Protein AF-A0A6B3HW31-F1 (afdb_monomer_lite)

Structure (mmCIF, N/CA/C/O backbone):
data_AF-A0A6B3HW31-F1
#
_entry.id   AF-A0A6B3HW31-F1
#
loop_
_atom_site.group_PDB
_atom_site.id
_atom_site.type_symbol
_atom_site.label_atom_id
_atom_site.label_alt_id
_atom_site.label_comp_id
_atom_site.label_asym_id
_atom_site.label_entity_id
_atom_site.label_seq_id
_atom_site.pdbx_PDB_ins_code
_atom_site.Cartn_x
_atom_site.Cartn_y
_atom_site.Cartn_z
_atom_site.occupancy
_atom_site.B_iso_or_equiv
_atom_site.auth_seq_id
_atom_site.auth_comp_id
_atom_site.auth_asym_id
_atom_site.auth_atom_id
_atom_site.pdbx_PDB_model_num
ATOM 1 N N . MET A 1 1 ? 25.091 -3.752 -35.569 1.00 56.81 1 MET A N 1
ATOM 2 C CA . MET A 1 1 ? 24.760 -4.113 -34.171 1.00 56.81 1 MET A CA 1
ATOM 3 C C . MET A 1 1 ? 23.468 -3.407 -33.790 1.00 56.81 1 MET A C 1
ATOM 5 O O . MET A 1 1 ? 23.330 -2.248 -34.154 1.00 56.81 1 MET A O 1
ATOM 9 N N . ALA A 1 2 ? 22.512 -4.098 -33.162 1.00 79.19 2 ALA A N 1
ATOM 10 C CA . ALA A 1 2 ? 21.206 -3.538 -32.795 1.00 79.19 2 ALA A CA 1
ATOM 11 C C . ALA A 1 2 ? 20.860 -3.908 -31.345 1.00 79.19 2 ALA A C 1
ATOM 13 O O . ALA A 1 2 ? 21.124 -5.033 -30.925 1.00 79.19 2 ALA A O 1
ATOM 14 N N . GLN A 1 3 ? 20.280 -2.967 -30.596 1.00 84.62 3 GLN A N 1
ATOM 15 C CA . GLN A 1 3 ? 19.910 -3.125 -29.188 1.00 84.62 3 GLN A CA 1
ATOM 16 C C . GLN A 1 3 ? 18.391 -2.992 -29.032 1.00 84.62 3 GLN A C 1
ATOM 18 O O . GLN A 1 3 ? 17.779 -2.112 -29.634 1.00 84.62 3 GLN A O 1
ATOM 23 N N . ARG A 1 4 ? 17.784 -3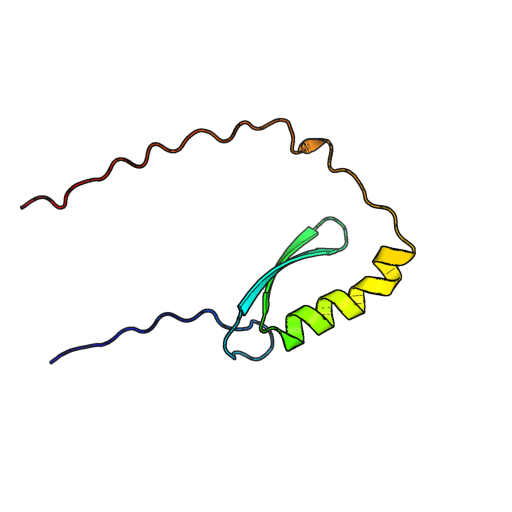.858 -28.211 1.00 85.25 4 ARG A N 1
ATOM 24 C CA . ARG A 1 4 ? 16.372 -3.775 -27.813 1.00 85.25 4 ARG A CA 1
ATOM 25 C C . ARG A 1 4 ? 16.293 -3.450 -26.325 1.00 85.25 4 ARG A C 1
ATOM 27 O O . ARG A 1 4 ? 16.860 -4.176 -25.516 1.00 85.25 4 ARG A O 1
ATOM 34 N N . VAL A 1 5 ? 15.556 -2.397 -25.982 1.00 89.56 5 VAL A N 1
ATOM 35 C CA . VAL A 1 5 ? 15.212 -2.037 -24.598 1.00 89.56 5 VAL A CA 1
ATOM 36 C C . VAL A 1 5 ? 13.760 -2.439 -24.349 1.00 89.56 5 VAL A C 1
ATOM 38 O O . VAL A 1 5 ? 12.897 -2.179 -25.186 1.00 89.56 5 VAL A O 1
ATOM 41 N N . VAL A 1 6 ? 13.490 -3.105 -23.225 1.00 86.69 6 VAL A N 1
ATOM 42 C CA . VAL A 1 6 ? 12.134 -3.467 -22.790 1.00 86.69 6 VAL A CA 1
ATOM 43 C C . VAL A 1 6 ? 11.892 -2.813 -21.438 1.00 86.69 6 VAL A C 1
ATOM 45 O O . VAL A 1 6 ? 12.686 -2.997 -20.521 1.00 86.69 6 VAL A O 1
ATOM 48 N N . VAL A 1 7 ? 10.813 -2.041 -21.337 1.00 88.25 7 VAL A N 1
ATOM 49 C CA . VAL A 1 7 ? 10.380 -1.391 -20.096 1.00 88.25 7 VAL A CA 1
ATOM 50 C C . VAL A 1 7 ? 9.179 -2.162 -19.560 1.00 88.25 7 VAL A C 1
ATOM 52 O O . VAL A 1 7 ? 8.215 -2.384 -20.292 1.00 88.25 7 VAL A O 1
ATOM 55 N N . THR A 1 8 ? 9.248 -2.582 -18.300 1.00 89.56 8 THR A N 1
ATOM 56 C CA . THR A 1 8 ? 8.183 -3.326 -17.616 1.00 89.56 8 THR A CA 1
ATOM 57 C C . THR A 1 8 ? 7.908 -2.717 -16.253 1.00 89.56 8 THR A C 1
ATOM 59 O O . THR A 1 8 ? 8.841 -2.308 -15.567 1.00 89.56 8 THR A O 1
ATOM 62 N N . LEU A 1 9 ? 6.638 -2.713 -15.849 1.00 92.06 9 LEU A N 1
ATOM 63 C CA . LEU A 1 9 ? 6.253 -2.425 -14.472 1.00 92.06 9 LEU A CA 1
ATOM 64 C C . LEU A 1 9 ? 6.552 -3.659 -13.610 1.00 92.06 9 LEU A C 1
ATOM 66 O O . LEU A 1 9 ? 6.122 -4.766 -13.951 1.00 92.06 9 LEU A O 1
ATOM 70 N N . SER A 1 10 ? 7.308 -3.472 -12.531 1.00 96.88 10 SER A N 1
ATOM 71 C CA . SER A 1 10 ? 7.704 -4.544 -11.614 1.00 96.88 10 SER A CA 1
ATOM 72 C C . SER A 1 10 ? 6.832 -4.523 -10.365 1.00 96.88 10 SER A C 1
ATOM 74 O O . SER A 1 10 ? 6.483 -3.454 -9.888 1.00 96.88 10 SER A O 1
ATOM 76 N N . ASP A 1 11 ? 6.495 -5.692 -9.833 1.00 98.00 11 ASP A N 1
ATOM 77 C CA . ASP A 1 11 ? 5.887 -5.832 -8.512 1.00 98.00 11 ASP A CA 1
ATOM 78 C C . ASP A 1 11 ? 6.950 -5.559 -7.438 1.00 98.00 11 ASP A C 1
ATOM 80 O O . ASP A 1 11 ? 8.027 -6.159 -7.462 1.00 98.00 11 ASP A O 1
ATOM 84 N N . ASP A 1 12 ? 6.658 -4.652 -6.510 1.00 98.31 12 ASP A N 1
ATOM 85 C CA . ASP A 1 12 ? 7.597 -4.203 -5.472 1.00 98.31 12 ASP A CA 1
ATOM 86 C C . ASP A 1 12 ? 7.832 -5.237 -4.354 1.00 98.31 12 ASP A C 1
ATOM 88 O O . ASP A 1 12 ? 8.735 -5.075 -3.531 1.00 98.31 12 ASP A O 1
ATOM 92 N N . ILE A 1 13 ? 7.019 -6.296 -4.281 1.00 97.38 13 ILE A N 1
ATOM 93 C CA . ILE A 1 13 ? 7.121 -7.347 -3.260 1.00 97.38 13 ILE A CA 1
ATOM 94 C C . ILE A 1 13 ? 7.921 -8.541 -3.773 1.00 97.38 13 ILE A C 1
ATOM 96 O O . ILE A 1 13 ? 8.760 -9.068 -3.041 1.00 97.38 13 ILE A O 1
ATOM 100 N N . ASP A 1 14 ? 7.644 -8.999 -4.994 1.00 95.44 14 ASP A N 1
ATOM 101 C CA . ASP A 1 14 ? 8.247 -10.220 -5.544 1.00 95.44 14 ASP A CA 1
ATOM 102 C C . ASP A 1 14 ? 9.118 -10.008 -6.793 1.00 95.44 14 ASP A C 1
ATOM 104 O O . ASP A 1 14 ? 9.770 -10.952 -7.243 1.00 95.44 14 ASP A O 1
ATOM 108 N N . GLY A 1 15 ? 9.188 -8.785 -7.328 1.00 93.69 15 GLY A N 1
ATOM 109 C CA . GLY A 1 15 ? 9.978 -8.458 -8.520 1.00 93.69 15 GLY A CA 1
ATOM 110 C C . GLY A 1 15 ? 9.390 -8.996 -9.830 1.00 93.69 15 GLY A C 1
ATOM 111 O O . GLY A 1 15 ? 10.045 -8.921 -10.871 1.00 93.69 15 GLY A O 1
ATOM 112 N N . GLY A 1 16 ? 8.187 -9.584 -9.796 1.00 94.31 16 GLY A N 1
ATOM 113 C CA . GLY A 1 16 ? 7.464 -10.059 -10.973 1.00 94.31 16 GLY A CA 1
ATOM 114 C C . GLY A 1 16 ? 6.837 -8.921 -11.782 1.00 94.31 16 GLY A C 1
ATOM 115 O O . GLY A 1 16 ? 7.110 -7.750 -11.563 1.00 94.31 16 GLY A O 1
ATOM 116 N N . THR A 1 17 ? 5.963 -9.239 -12.739 1.00 96.00 17 THR A N 1
ATOM 117 C CA . THR A 1 17 ? 5.224 -8.204 -13.484 1.00 96.00 17 THR A CA 1
ATOM 118 C C . THR A 1 17 ? 4.089 -7.633 -12.637 1.00 96.00 17 THR A C 1
ATOM 120 O O . THR A 1 17 ? 3.191 -8.372 -12.225 1.00 96.00 17 THR A O 1
ATOM 123 N N . ALA A 1 18 ? 4.088 -6.319 -12.433 1.00 96.88 18 ALA A N 1
ATOM 124 C CA . ALA A 1 18 ? 2.977 -5.614 -11.804 1.00 96.88 18 ALA A CA 1
ATOM 125 C C . ALA A 1 18 ? 1.856 -5.308 -12.804 1.00 96.88 18 ALA A C 1
ATOM 127 O O . ALA A 1 18 ? 2.072 -5.182 -14.011 1.00 96.88 18 ALA A O 1
ATOM 128 N N . ALA A 1 19 ? 0.639 -5.185 -12.277 1.00 96.38 19 ALA A N 1
ATOM 129 C CA . ALA A 1 19 ? -0.561 -4.864 -13.044 1.00 96.38 19 ALA A CA 1
ATOM 130 C C . ALA A 1 19 ? -1.146 -3.493 -12.682 1.00 96.38 19 ALA A C 1
ATOM 132 O O . ALA A 1 19 ? -1.792 -2.872 -13.523 1.00 96.38 19 ALA A O 1
ATOM 133 N N . GLU A 1 20 ? -0.956 -3.033 -11.444 1.00 96.06 20 GLU A N 1
ATOM 134 C CA . GLU A 1 20 ? -1.509 -1.769 -10.961 1.00 96.06 20 GLU A CA 1
ATOM 135 C C . GLU A 1 20 ? -0.655 -1.153 -9.849 1.00 96.06 20 GLU A C 1
ATOM 137 O O . GLU A 1 20 ? -0.075 -1.868 -9.033 1.00 96.06 20 GLU A O 1
ATOM 142 N N . THR A 1 21 ? -0.656 0.178 -9.779 1.00 98.25 21 THR A N 1
ATOM 143 C CA . THR A 1 21 ? -0.150 0.942 -8.634 1.00 98.25 21 THR A CA 1
ATOM 144 C C . THR A 1 21 ? -1.284 1.150 -7.632 1.00 98.25 21 THR A C 1
ATOM 146 O O . THR A 1 21 ? -2.353 1.658 -7.984 1.00 98.25 21 THR A O 1
ATOM 149 N N . VAL A 1 22 ? -1.074 0.785 -6.368 1.00 97.81 22 VAL A N 1
ATOM 150 C CA . VAL A 1 22 ? -2.064 0.945 -5.296 1.00 97.81 22 VAL A CA 1
ATOM 151 C C . VAL A 1 22 ? -1.616 2.024 -4.316 1.00 97.81 22 VAL A C 1
ATOM 153 O O . VAL A 1 22 ? -0.592 1.893 -3.652 1.00 97.81 22 VAL A O 1
ATOM 156 N N . THR A 1 23 ? -2.429 3.068 -4.154 1.00 97.88 23 THR A N 1
ATOM 157 C CA . THR A 1 23 ? -2.229 4.074 -3.103 1.00 97.88 23 THR A CA 1
ATOM 158 C C . THR A 1 23 ? -2.864 3.618 -1.790 1.00 97.88 23 THR A C 1
ATOM 160 O O . THR A 1 23 ? -4.042 3.249 -1.751 1.00 97.88 23 THR A O 1
ATOM 163 N N . PHE A 1 24 ? -2.124 3.704 -0.688 1.00 96.44 24 PHE A N 1
ATOM 164 C CA . PHE A 1 24 ? -2.630 3.437 0.660 1.00 96.44 24 PHE A CA 1
ATOM 165 C C . PHE A 1 24 ? -2.030 4.416 1.677 1.00 96.44 24 PHE A C 1
ATOM 167 O O . PHE A 1 24 ? -1.126 5.187 1.360 1.00 96.44 24 PHE A O 1
ATOM 174 N N . ALA A 1 25 ? -2.563 4.440 2.899 1.00 95.19 25 ALA A N 1
ATOM 175 C CA . ALA A 1 25 ? -2.081 5.342 3.939 1.00 95.19 25 ALA A CA 1
ATOM 176 C C . ALA A 1 25 ? -2.063 4.674 5.314 1.00 95.19 25 ALA A C 1
ATOM 178 O O . ALA A 1 25 ? -2.935 3.865 5.630 1.00 95.19 25 ALA A O 1
ATOM 179 N N . LEU A 1 26 ? -1.084 5.060 6.129 1.00 95.62 26 LEU A N 1
ATOM 180 C CA . LEU A 1 26 ? -0.941 4.651 7.524 1.00 95.62 26 LEU A CA 1
ATOM 181 C C . LEU A 1 26 ? -0.338 5.817 8.314 1.00 95.62 26 LEU A C 1
ATOM 183 O O . LEU A 1 26 ? 0.600 6.461 7.843 1.00 95.62 26 LEU A O 1
ATOM 187 N N . ASP A 1 27 ? -0.913 6.125 9.477 1.00 94.44 27 ASP A N 1
ATOM 188 C CA . ASP A 1 27 ? -0.475 7.216 10.362 1.00 94.44 27 ASP A CA 1
ATOM 189 C C . ASP A 1 27 ? -0.331 8.577 9.656 1.00 94.44 27 ASP A C 1
ATOM 191 O O . ASP A 1 27 ? 0.614 9.336 9.869 1.00 94.44 27 ASP A O 1
ATOM 195 N N . GLY A 1 28 ? -1.269 8.877 8.751 1.00 91.38 28 GLY A N 1
ATOM 196 C CA . GLY A 1 28 ? -1.299 10.126 7.984 1.00 91.38 28 GLY A CA 1
ATOM 197 C C . GLY A 1 28 ? -0.284 10.210 6.837 1.00 91.38 28 GLY A C 1
ATOM 198 O O . GLY A 1 28 ? -0.322 11.173 6.072 1.00 91.38 28 GLY A O 1
ATOM 199 N N . LYS A 1 29 ? 0.584 9.209 6.663 1.00 94.81 29 LYS A N 1
ATOM 200 C CA . LYS A 1 29 ? 1.524 9.124 5.538 1.00 94.81 29 LYS A CA 1
ATOM 201 C C . LYS A 1 29 ? 0.893 8.342 4.390 1.00 94.81 29 LYS A C 1
ATOM 203 O O . LYS A 1 29 ? 0.284 7.301 4.619 1.00 94.81 29 LYS A O 1
ATOM 208 N N . THR A 1 30 ? 1.021 8.864 3.171 1.00 95.94 30 THR A N 1
ATOM 209 C CA . THR A 1 30 ? 0.528 8.221 1.941 1.00 95.94 30 THR A CA 1
ATOM 210 C C . THR A 1 30 ? 1.677 7.502 1.248 1.00 95.94 30 THR A C 1
ATOM 212 O O . THR A 1 30 ? 2.768 8.059 1.152 1.00 95.94 30 THR A O 1
ATOM 215 N N . TYR A 1 31 ? 1.412 6.295 0.767 1.00 97.69 31 TYR A N 1
ATOM 216 C CA . TYR A 1 31 ? 2.352 5.437 0.059 1.00 97.69 31 TYR A CA 1
ATOM 217 C C . TYR A 1 31 ? 1.721 4.949 -1.243 1.00 97.69 31 TYR A C 1
ATOM 219 O O . TYR A 1 31 ? 0.494 4.859 -1.356 1.00 97.69 31 TYR A O 1
ATOM 227 N N . GLU A 1 32 ? 2.573 4.606 -2.197 1.00 98.25 32 GLU A N 1
ATOM 228 C CA . GLU A 1 32 ? 2.221 3.947 -3.451 1.00 98.25 32 GLU A CA 1
ATOM 229 C C . GLU A 1 32 ? 3.063 2.678 -3.568 1.00 98.25 32 GLU A C 1
ATOM 231 O O . GLU A 1 32 ? 4.168 2.620 -3.025 1.00 98.25 32 GLU A O 1
ATOM 236 N N . ILE A 1 33 ? 2.503 1.651 -4.201 1.00 98.19 33 ILE A N 1
ATOM 237 C CA . ILE A 1 33 ? 3.172 0.368 -4.410 1.00 98.19 33 ILE A CA 1
ATOM 238 C C . ILE A 1 33 ? 2.670 -0.275 -5.701 1.00 98.19 33 ILE A C 1
ATOM 240 O O . ILE A 1 33 ? 1.456 -0.342 -5.922 1.00 98.19 33 ILE A O 1
ATOM 244 N N . ASP A 1 34 ? 3.584 -0.753 -6.536 1.00 98.44 34 ASP A N 1
ATOM 245 C CA . ASP A 1 34 ? 3.278 -1.471 -7.768 1.00 98.44 34 ASP A CA 1
ATOM 246 C C . ASP A 1 34 ? 3.106 -2.957 -7.471 1.00 98.44 34 ASP A C 1
ATOM 248 O O . ASP A 1 34 ? 3.984 -3.607 -6.907 1.00 98.44 34 ASP A O 1
ATOM 252 N N . LEU A 1 35 ? 1.939 -3.509 -7.814 1.00 98.25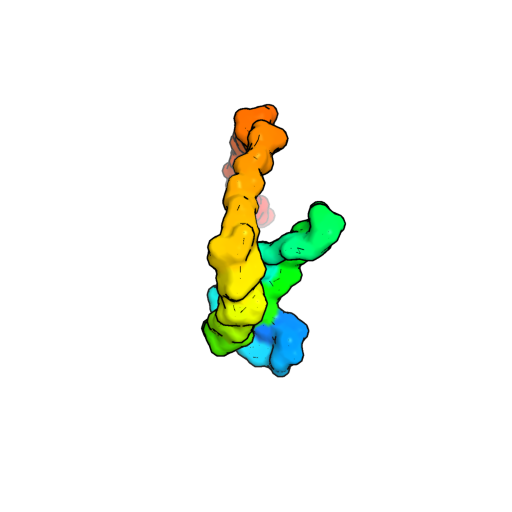 35 LEU A N 1
ATOM 253 C CA . LEU A 1 35 ? 1.554 -4.864 -7.433 1.00 98.25 35 LEU A CA 1
ATOM 254 C C . LEU A 1 35 ? 0.947 -5.649 -8.594 1.00 98.25 35 LEU A C 1
ATOM 256 O O . LEU A 1 35 ? 0.193 -5.144 -9.432 1.00 98.25 35 LEU A O 1
ATOM 260 N N . ASN A 1 36 ? 1.215 -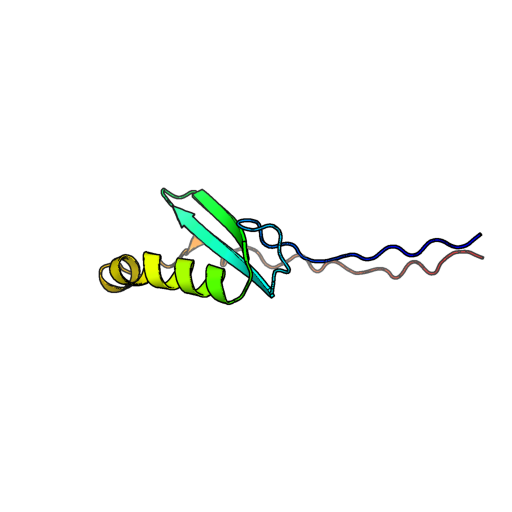6.948 -8.592 1.00 98.31 36 ASN A N 1
ATOM 261 C CA . ASN A 1 36 ? 0.487 -7.938 -9.360 1.00 98.31 36 ASN A CA 1
ATOM 262 C C . ASN A 1 36 ? -0.919 -8.168 -8.754 1.00 98.31 36 ASN A C 1
ATOM 264 O O . ASN A 1 36 ? -1.176 -7.834 -7.587 1.00 98.31 36 ASN A O 1
ATOM 268 N N . PRO A 1 37 ? -1.858 -8.780 -9.502 1.00 98.06 37 PRO A N 1
ATOM 269 C CA . PRO A 1 37 ? -3.245 -8.913 -9.051 1.00 98.06 37 PRO A CA 1
ATOM 270 C C . PRO A 1 37 ? -3.404 -9.693 -7.738 1.00 98.06 37 PRO A C 1
ATOM 272 O O . PRO A 1 37 ? -4.315 -9.424 -6.948 1.00 98.06 37 PRO A O 1
ATOM 275 N N . ALA A 1 38 ? -2.526 -10.667 -7.481 1.00 98.12 38 ALA A N 1
ATOM 276 C CA . ALA A 1 38 ? -2.576 -11.467 -6.265 1.00 98.12 38 ALA A CA 1
ATOM 277 C C . ALA A 1 38 ? -2.151 -10.641 -5.043 1.00 98.12 38 ALA A C 1
ATOM 279 O O . ALA A 1 38 ? -2.848 -10.658 -4.025 1.00 98.12 38 ALA A O 1
ATOM 280 N N . ASN A 1 39 ? -1.053 -9.892 -5.142 1.00 98.31 39 ASN A N 1
ATOM 281 C CA . ASN A 1 39 ? -0.547 -9.057 -4.057 1.00 98.31 39 ASN A CA 1
ATOM 282 C C . ASN A 1 39 ? -1.464 -7.856 -3.792 1.00 98.31 39 ASN A C 1
ATOM 284 O O . ASN A 1 39 ? -1.798 -7.588 -2.635 1.00 98.31 39 ASN A O 1
ATOM 288 N N . ALA A 1 40 ? -2.006 -7.229 -4.837 1.00 98.12 40 ALA A N 1
ATOM 289 C CA . ALA A 1 40 ? -2.996 -6.166 -4.687 1.00 98.12 40 ALA A CA 1
ATOM 290 C C . ALA A 1 40 ? -4.264 -6.660 -3.960 1.00 98.12 40 ALA A C 1
ATOM 292 O O . ALA A 1 40 ? -4.805 -5.987 -3.076 1.00 98.12 40 ALA A O 1
ATOM 293 N N . LYS A 1 41 ? -4.727 -7.883 -4.262 1.00 98.44 41 LYS A N 1
ATOM 294 C CA . LYS A 1 41 ? -5.840 -8.521 -3.539 1.00 98.44 41 LYS A CA 1
ATOM 295 C C . LYS A 1 41 ? -5.493 -8.809 -2.075 1.00 98.44 41 LYS A C 1
ATOM 297 O O . LYS A 1 41 ? -6.348 -8.604 -1.210 1.00 98.44 41 LYS A O 1
ATOM 302 N N . LYS A 1 42 ? -4.270 -9.269 -1.782 1.00 98.38 42 LYS A N 1
ATOM 303 C CA . LYS A 1 42 ? -3.802 -9.500 -0.402 1.00 98.38 42 LYS A CA 1
ATOM 304 C C . LYS A 1 42 ? -3.834 -8.206 0.413 1.00 98.38 42 LYS A C 1
ATOM 306 O O . LYS A 1 42 ? -4.405 -8.217 1.501 1.00 98.38 42 LYS A O 1
ATOM 311 N N . LEU A 1 43 ? -3.315 -7.101 -0.132 1.00 98.31 43 LEU A N 1
ATOM 312 C CA . LEU A 1 43 ? -3.324 -5.790 0.527 1.00 98.31 43 LEU A CA 1
ATOM 313 C C . LEU A 1 43 ? -4.753 -5.345 0.870 1.00 98.31 43 LEU A C 1
ATOM 315 O O . LEU A 1 43 ? -5.064 -5.063 2.027 1.00 98.31 43 LEU A O 1
ATOM 319 N N . ARG A 1 44 ? -5.659 -5.362 -0.116 1.00 98.12 44 ARG A N 1
ATOM 320 C CA . ARG A 1 44 ? -7.067 -4.980 0.092 1.00 98.12 44 ARG A CA 1
ATOM 321 C C . ARG A 1 44 ? -7.757 -5.861 1.135 1.00 98.12 44 ARG A C 1
ATOM 323 O O . ARG A 1 44 ? -8.510 -5.357 1.963 1.00 98.12 44 ARG A O 1
ATOM 330 N N . LYS A 1 45 ? -7.479 -7.169 1.133 1.00 98.38 45 LYS A N 1
ATOM 331 C CA . LYS A 1 45 ? -8.028 -8.108 2.122 1.00 98.38 45 LYS A CA 1
ATOM 332 C C . LYS A 1 45 ? -7.497 -7.838 3.533 1.00 98.38 45 LYS A C 1
ATOM 334 O O . LYS A 1 45 ? -8.274 -7.919 4.478 1.00 98.38 45 LYS A O 1
ATOM 339 N N . ALA A 1 46 ? -6.214 -7.508 3.675 1.00 98.31 46 ALA A N 1
ATOM 340 C CA . ALA A 1 46 ? -5.617 -7.175 4.967 1.00 98.31 46 ALA A CA 1
ATOM 341 C C . ALA A 1 46 ? -6.229 -5.899 5.572 1.00 98.31 46 ALA A C 1
ATOM 343 O O . ALA A 1 46 ? -6.438 -5.830 6.780 1.00 98.31 46 ALA A O 1
ATOM 344 N N . LEU A 1 47 ? -6.575 -4.916 4.733 1.00 97.69 47 LEU A N 1
ATOM 345 C CA . LEU A 1 47 ? -7.182 -3.654 5.170 1.00 97.69 47 LEU A CA 1
ATOM 346 C C . LEU A 1 47 ? -8.700 -3.738 5.405 1.00 97.69 47 LEU A C 1
ATOM 348 O O . LEU A 1 47 ? -9.246 -2.940 6.168 1.00 97.69 47 LEU A O 1
ATOM 352 N N . ALA A 1 48 ? -9.385 -4.708 4.792 1.00 97.56 4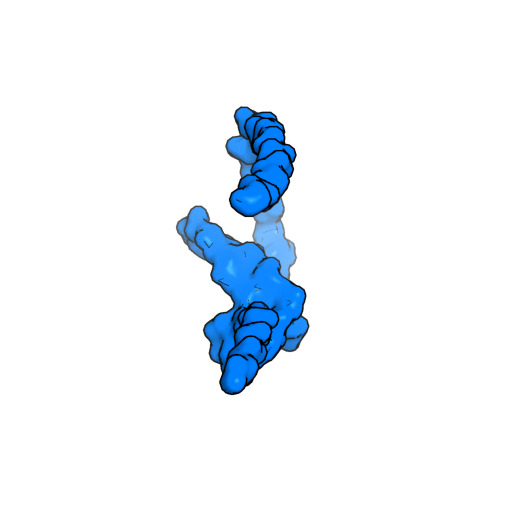8 ALA A N 1
ATOM 353 C CA . ALA A 1 48 ? -10.840 -4.862 4.847 1.00 97.56 48 ALA A CA 1
ATOM 354 C C . ALA A 1 48 ? -11.470 -4.785 6.259 1.00 97.56 48 ALA A C 1
ATOM 356 O O . ALA A 1 48 ? -12.431 -4.027 6.407 1.00 97.56 48 ALA A O 1
ATOM 357 N N . PRO A 1 49 ? -10.980 -5.487 7.306 1.00 98.38 49 PRO A N 1
ATOM 358 C CA . PRO A 1 49 ? -11.598 -5.403 8.634 1.00 98.38 49 PRO A CA 1
ATOM 359 C C . PRO A 1 49 ? -11.507 -3.996 9.242 1.00 98.38 49 PRO A C 1
ATOM 361 O O . PRO A 1 49 ? -12.458 -3.529 9.868 1.00 98.38 49 PRO A O 1
ATOM 364 N N . TYR A 1 50 ? -10.405 -3.282 9.004 1.00 96.75 50 TYR A N 1
ATOM 365 C CA . TYR A 1 50 ? -10.218 -1.915 9.493 1.00 96.75 50 TYR A CA 1
ATOM 366 C C . TYR A 1 50 ? -11.087 -0.916 8.732 1.00 96.75 50 T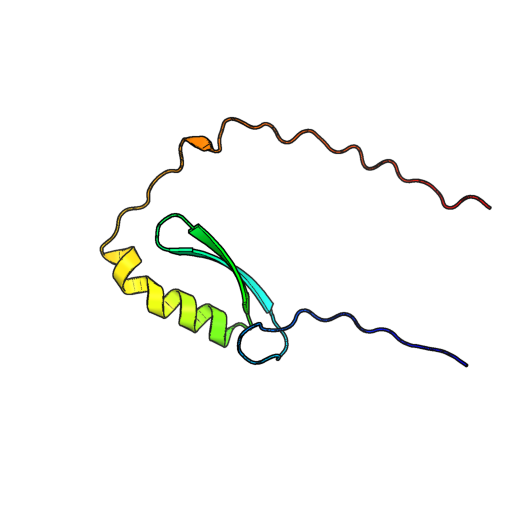YR A C 1
ATOM 368 O O . TYR A 1 50 ? -11.638 0.004 9.329 1.00 96.75 50 TYR A O 1
ATOM 376 N N . MET A 1 51 ? -11.257 -1.112 7.423 1.00 95.06 51 MET A N 1
ATOM 377 C CA . MET A 1 51 ? -12.161 -0.295 6.613 1.00 95.06 51 MET A CA 1
ATOM 378 C C . MET A 1 51 ? -13.629 -0.507 6.991 1.00 95.06 51 MET A C 1
ATOM 380 O O . MET A 1 51 ? -14.397 0.448 6.955 1.00 95.06 51 MET A O 1
ATOM 384 N N . ALA A 1 52 ? -14.010 -1.736 7.357 1.00 96.62 52 ALA A N 1
ATOM 385 C CA . ALA A 1 52 ? -15.370 -2.068 7.771 1.00 96.62 52 ALA A CA 1
ATOM 386 C C . ALA A 1 52 ? -15.735 -1.469 9.141 1.00 96.62 52 ALA A C 1
ATOM 388 O O . ALA A 1 52 ? -16.860 -1.015 9.325 1.00 96.62 52 ALA A O 1
ATOM 389 N N . ALA A 1 53 ? -14.793 -1.452 10.090 1.00 97.94 53 ALA A N 1
ATOM 390 C CA . ALA A 1 53 ? -14.985 -0.832 11.405 1.00 97.94 53 ALA A CA 1
ATOM 391 C C . ALA A 1 53 ? -14.753 0.692 11.399 1.00 97.94 53 ALA A C 1
ATOM 393 O O . ALA A 1 53 ? -15.245 1.412 12.268 1.00 97.94 53 ALA A O 1
ATOM 394 N N . GLY A 1 54 ? -13.959 1.181 10.449 1.00 94.31 54 GLY A N 1
ATOM 395 C CA . GLY A 1 54 ? -13.602 2.584 10.311 1.00 94.31 54 GLY A CA 1
ATOM 396 C C . GLY A 1 54 ? -14.678 3.422 9.624 1.00 94.31 54 GLY A C 1
ATOM 397 O O . GLY A 1 54 ? -15.701 2.938 9.147 1.00 94.31 54 GLY A O 1
ATOM 398 N N . ARG A 1 55 ? -14.413 4.727 9.532 1.00 92.88 55 ARG A N 1
ATOM 399 C CA . ARG A 1 55 ? -15.239 5.667 8.766 1.00 92.88 55 ARG A CA 1
ATOM 400 C C . ARG A 1 55 ? -14.424 6.299 7.652 1.00 92.88 55 ARG A C 1
ATOM 402 O O . ARG A 1 55 ? -13.248 6.614 7.835 1.00 92.88 55 ARG A O 1
ATOM 409 N N . LYS A 1 56 ? -15.067 6.552 6.514 1.00 87.94 56 LYS A N 1
ATOM 410 C CA . LYS A 1 56 ? -14.458 7.329 5.435 1.00 87.94 56 LYS A CA 1
ATOM 411 C C . LYS A 1 56 ? -14.276 8.771 5.906 1.00 87.94 56 LYS A C 1
ATOM 413 O O . LYS A 1 56 ? -15.253 9.459 6.188 1.00 87.94 56 LYS A O 1
ATOM 418 N N . GLN A 1 57 ? -13.033 9.235 5.969 1.00 84.62 57 GLN A N 1
ATOM 419 C CA . GLN A 1 57 ? -12.749 10.649 6.175 1.00 84.62 57 GLN A CA 1
ATOM 420 C C . GLN A 1 57 ? -12.764 11.348 4.815 1.00 84.62 57 GLN A C 1
ATOM 422 O O . GLN A 1 57 ? -12.019 10.988 3.904 1.00 84.62 57 GLN A O 1
ATOM 427 N N . THR A 1 58 ? -13.637 12.336 4.646 1.00 74.75 58 THR A N 1
ATOM 428 C CA . THR A 1 58 ? -13.605 13.200 3.467 1.00 74.75 58 THR A CA 1
ATOM 429 C C . THR A 1 58 ? -12.443 14.171 3.628 1.00 74.75 58 THR A C 1
ATOM 431 O O . THR A 1 58 ? -12.476 15.036 4.501 1.00 74.75 58 THR A O 1
ATOM 434 N N . ASN A 1 59 ? -11.408 14.048 2.798 1.00 64.38 59 ASN A N 1
ATOM 435 C CA . ASN A 1 59 ? -10.352 15.056 2.722 1.00 64.38 59 ASN A CA 1
ATOM 436 C C . ASN A 1 59 ? -10.930 16.329 2.080 1.00 64.38 59 ASN A C 1
ATOM 438 O O . ASN A 1 59 ? -10.844 16.517 0.866 1.00 64.38 59 ASN A O 1
ATOM 442 N N . ALA A 1 60 ? -11.533 17.198 2.896 1.00 56.09 60 ALA A N 1
ATOM 443 C CA . ALA A 1 60 ? -12.072 18.492 2.469 1.00 56.09 60 ALA A CA 1
ATOM 444 C C . ALA A 1 60 ? -10.998 19.404 1.835 1.00 56.09 60 ALA A C 1
ATOM 446 O O . ALA A 1 60 ? -11.320 20.313 1.079 1.00 56.09 60 ALA A O 1
ATOM 447 N N . SER A 1 61 ? -9.712 19.120 2.055 1.00 56.25 61 SER A N 1
ATOM 448 C CA . SER A 1 61 ? -8.599 19.976 1.631 1.00 56.25 61 SER A CA 1
ATOM 449 C C . SER A 1 61 ? -8.145 19.819 0.170 1.00 56.25 61 SER A C 1
ATOM 451 O O . SER A 1 61 ? -7.256 20.553 -0.251 1.00 56.25 61 SER A O 1
ATOM 453 N N . LYS A 1 62 ? -8.701 18.888 -0.627 1.00 55.03 62 LYS A N 1
ATOM 454 C CA . LYS A 1 62 ? -8.276 18.689 -2.037 1.00 55.03 62 LYS A CA 1
ATOM 455 C C . LYS A 1 62 ? -9.179 19.335 -3.099 1.00 55.03 62 LYS A C 1
ATOM 457 O O . LYS A 1 62 ? -8.776 19.385 -4.253 1.00 55.03 62 LYS A O 1
ATOM 462 N N . HIS A 1 63 ? -10.338 19.894 -2.741 1.00 52.38 63 HIS A N 1
ATOM 463 C CA . HIS A 1 63 ? -11.240 20.548 -3.711 1.00 52.38 63 HIS A CA 1
ATOM 464 C C . HIS A 1 63 ? -10.856 22.005 -4.058 1.00 52.38 63 HIS A C 1
ATOM 466 O O . HIS A 1 63 ? -11.626 22.703 -4.706 1.00 52.38 63 HIS A O 1
ATOM 472 N N . GLY A 1 64 ? -9.672 22.478 -3.647 1.00 54.94 64 GLY A N 1
ATOM 473 C CA . GLY A 1 64 ? -9.234 23.868 -3.835 1.00 54.94 64 GLY A CA 1
ATOM 474 C C . GLY A 1 64 ? -8.132 24.105 -4.872 1.00 54.94 64 GLY A C 1
ATOM 475 O O . GLY A 1 64 ? -7.599 25.208 -4.922 1.00 54.94 64 GLY A O 1
ATOM 476 N N . ARG A 1 65 ? -7.732 23.112 -5.675 1.00 55.81 65 ARG A N 1
ATOM 477 C CA . ARG A 1 65 ? -6.742 23.327 -6.745 1.00 55.81 65 ARG A CA 1
ATOM 478 C C . ARG A 1 65 ? -7.311 22.862 -8.071 1.00 55.81 65 ARG A C 1
ATOM 480 O O . ARG A 1 65 ? -7.265 21.680 -8.396 1.00 55.81 65 ARG A O 1
ATOM 487 N N . THR A 1 66 ? -7.838 23.819 -8.826 1.00 59.25 66 THR A N 1
ATOM 488 C CA . THR A 1 66 ? -7.966 23.703 -10.277 1.00 59.25 66 THR A CA 1
ATOM 489 C C . THR A 1 66 ? -6.625 23.201 -10.830 1.00 59.25 66 THR A C 1
ATOM 491 O O . THR A 1 66 ? -5.587 23.800 -10.529 1.00 59.25 66 THR A O 1
ATOM 494 N N . PRO A 1 67 ? -6.578 22.077 -11.568 1.00 57.16 67 PRO A N 1
ATOM 495 C CA . PRO A 1 67 ? -5.350 21.691 -12.241 1.00 57.16 67 PRO A CA 1
ATOM 496 C C . PRO A 1 67 ? -5.018 22.798 -13.242 1.00 57.16 67 PRO A C 1
ATOM 498 O O . PRO A 1 67 ? -5.829 23.114 -14.113 1.00 57.16 67 PRO A O 1
ATOM 501 N N . ALA A 1 68 ? -3.849 23.423 -13.087 1.00 66.50 68 ALA A N 1
ATOM 502 C CA . ALA A 1 68 ? -3.303 24.275 -14.129 1.00 66.50 68 ALA A CA 1
ATOM 503 C C . ALA A 1 68 ? -3.177 23.405 -15.383 1.00 66.50 68 ALA A C 1
ATOM 505 O O . ALA A 1 68 ? -2.499 22.376 -15.367 1.00 66.50 68 ALA A O 1
ATOM 506 N N . SER A 1 69 ? -3.901 23.771 -16.435 1.00 65.75 69 SER A N 1
ATOM 507 C CA . SER A 1 69 ? -3.833 23.113 -17.731 1.00 65.75 69 SER A CA 1
ATOM 508 C C . SER A 1 69 ? -2.402 23.208 -18.249 1.00 65.75 69 SER A C 1
ATOM 510 O O . SER A 1 69 ? -1.951 24.277 -18.660 1.00 65.75 69 SER A O 1
ATOM 512 N N . TYR A 1 70 ? -1.673 22.095 -18.217 1.00 58.88 70 TYR A N 1
ATOM 513 C CA . TYR A 1 70 ? -0.420 21.976 -18.944 1.00 58.88 70 TYR A CA 1
ATOM 514 C C . TYR A 1 70 ? -0.756 21.977 -20.438 1.00 58.88 70 TYR A C 1
ATOM 516 O O . TYR A 1 70 ? -1.326 21.017 -20.955 1.00 58.88 70 TYR A O 1
ATOM 524 N N . HIS A 1 71 ? -0.430 23.068 -21.133 1.00 60.25 71 HIS A N 1
ATOM 525 C CA . HIS A 1 71 ? -0.381 23.064 -22.589 1.00 60.25 71 HIS A CA 1
ATOM 526 C C . HIS A 1 71 ? 0.792 22.175 -23.007 1.00 60.25 71 HIS A C 1
ATOM 528 O O . HIS A 1 71 ? 1.952 22.546 -22.846 1.00 60.25 71 HIS A O 1
ATOM 534 N N . HIS A 1 72 ? 0.491 20.978 -23.506 1.00 53.09 72 HIS A N 1
ATOM 535 C CA . HIS A 1 72 ? 1.469 20.163 -24.211 1.00 53.09 72 HIS A CA 1
ATOM 536 C C . HIS A 1 72 ? 1.753 20.840 -25.553 1.00 53.09 72 HIS A C 1
ATOM 538 O O . HIS A 1 72 ? 1.007 20.672 -26.517 1.00 53.09 72 HIS A O 1
ATOM 544 N N . THR A 1 73 ? 2.792 21.667 -25.606 1.00 66.06 73 THR A N 1
ATOM 545 C CA . THR A 1 73 ? 3.333 22.137 -26.877 1.00 66.06 73 THR A CA 1
ATOM 546 C C . THR A 1 73 ? 4.065 20.962 -27.508 1.00 66.06 73 THR A C 1
ATOM 548 O O . THR A 1 73 ? 5.083 20.502 -26.991 1.00 66.06 73 THR A O 1
ATOM 551 N N . SER A 1 74 ? 3.534 20.448 -28.613 1.00 61.09 74 SER A N 1
ATOM 552 C CA . SER A 1 74 ? 4.256 19.515 -29.468 1.00 61.09 74 SER A CA 1
ATOM 553 C C . SER A 1 74 ? 5.432 20.260 -30.100 1.00 61.09 74 SER A C 1
ATOM 555 O O . SER A 1 74 ? 5.247 21.007 -31.062 1.00 61.09 74 SER A O 1
ATOM 557 N N . LEU A 1 75 ? 6.633 20.091 -29.551 1.00 57.75 75 LEU A N 1
ATOM 558 C CA . LEU A 1 75 ? 7.855 20.398 -30.284 1.00 57.75 75 LEU A CA 1
ATOM 559 C C . LEU A 1 75 ? 7.980 19.338 -31.379 1.00 57.75 75 LEU A C 1
ATOM 561 O O . LEU A 1 75 ? 8.161 18.155 -31.089 1.00 57.75 75 LEU A O 1
ATOM 565 N N . ALA A 1 76 ? 7.808 19.754 -32.633 1.00 62.16 76 ALA A N 1
ATOM 566 C CA . 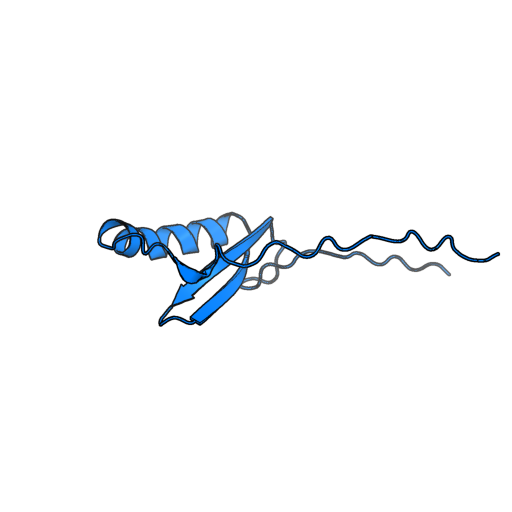ALA A 1 76 ? 8.266 18.951 -33.754 1.00 62.16 76 ALA A CA 1
ATOM 567 C C . ALA A 1 76 ? 9.787 18.752 -33.601 1.00 62.16 76 ALA A C 1
ATOM 569 O O . ALA A 1 76 ? 10.464 19.690 -33.176 1.00 62.16 76 ALA A O 1
ATOM 570 N N . PRO A 1 77 ? 10.337 17.561 -33.892 1.00 59.72 77 PRO A N 1
ATOM 571 C CA . PRO A 1 77 ? 11.781 17.415 -33.983 1.00 59.72 77 PRO A CA 1
ATOM 572 C C . PRO A 1 77 ? 12.277 18.302 -35.133 1.00 59.72 77 PRO A C 1
ATOM 574 O O . PRO A 1 77 ? 11.804 18.158 -36.262 1.00 59.72 77 PRO A O 1
ATOM 577 N N . ASP A 1 78 ? 13.168 19.244 -34.820 1.00 51.19 78 ASP A N 1
ATOM 578 C CA . ASP A 1 78 ? 13.853 20.064 -35.823 1.00 51.19 78 ASP A CA 1
ATOM 579 C C . ASP A 1 78 ? 14.611 19.164 -36.828 1.00 51.19 78 ASP A C 1
ATOM 581 O O . ASP A 1 78 ? 15.056 18.075 -36.441 1.00 51.19 78 ASP A O 1
ATOM 585 N N . PRO A 1 79 ? 14.716 19.582 -38.108 1.00 61.53 79 PRO A N 1
ATOM 586 C CA . PRO A 1 79 ? 15.319 18.795 -39.189 1.00 61.53 79 PRO A CA 1
ATOM 587 C C . PRO A 1 79 ? 16.830 18.566 -39.046 1.00 61.53 79 PRO A C 1
ATOM 589 O O . PRO A 1 79 ? 17.532 19.448 -38.500 1.00 61.53 79 PRO A O 1
#

pLDDT: mean 84.69, std 16.86, range [51.19, 98.44]

Secondary structure (DSSP, 8-state):
--------PBPTTTSSB--EEEEEEETTEEEEEEE-HHHHHHHHHHHHHHHHHS-----GGGTT-PPP-------PPP-

Sequence (79 aa):
MAQRVVVTLSDDIDGGTAAETVTFALDGKTYEIDLNPANAKKLRKALAPYMAAGRKQTNASKHGRTPASYHHTSLAPDP

Foldseek 3Di:
DDDDDDDFQAFPPPRHGFDDWDWDDDPRDIDITTHHPVVVVVVCVVCVVVPVVDDDDDPPPPPPDDPDDDDPDPDDPDD

Radius of gyration: 19.51 Å; chains: 1; bounding box: 40×36×51 Å